Protein AF-V5IGU5-F1 (afdb_monomer_lite)

Organism: Ixodes ricinus (NCBI:txid34613)

Radius of gyration: 14.96 Å; chains: 1; bounding box: 34×38×36 Å

InterPro domains:
  IPR012674 Calycin [G3DSA:2.40.128.20] (2-98)

pLDDT: mean 73.53, std 19.09, range [35.22, 94.94]

Foldseek 3Di:
DDDPPHFDFDFDFDDDPPPDGDDGFTWTWADDPPAPQKIWTDRPVVRDIKIKGWPDDDVVQQKTKIFIDDPPDTDDMDIDGDPVCRPDDRDPVSVVRD

Secondary structure (DSSP, 8-state):
---TTS--EEE-----TTS------EEEEEE-TT-TTEEEEEETTTTEEEEEEEEEEETTTTEEEEEEEETTEEEEEEEEE-GGGTTSPPPHHHHHH-

Sequence (98 aa):
DKRPEDPIKILYRLSNDSKDPYEQGDVIVGFYANETNTFYYTDPDLRKQQKRKLIYMNVSEQCQVTKTFYNTSSSGCTLWMGYYKVDGDPPKECEDTY

Structure (mmCIF, N/CA/C/O backbone):
data_AF-V5IGU5-F1
#
_entry.id   AF-V5IGU5-F1
#
loop_
_atom_site.group_PDB
_atom_site.id
_atom_site.type_symbol
_atom_site.label_atom_id
_atom_site.label_alt_id
_atom_site.label_comp_id
_atom_site.label_asym_id
_atom_site.label_entity_id
_atom_site.label_seq_id
_atom_site.pdbx_PDB_ins_code
_atom_site.Cartn_x
_atom_site.Cartn_y
_atom_site.Cartn_z
_atom_site.occupancy
_atom_site.B_iso_or_equiv
_atom_site.auth_seq_id
_atom_site.auth_comp_id
_atom_site.auth_asym_id
_atom_site.auth_atom_id
_atom_site.pdbx_PDB_model_num
ATOM 1 N N . ASP A 1 1 ? -13.085 -20.119 -15.363 1.00 41.22 1 ASP A N 1
ATOM 2 C CA . ASP A 1 1 ? -11.834 -20.613 -14.765 1.00 41.22 1 ASP A CA 1
ATOM 3 C C . ASP A 1 1 ? -10.845 -19.492 -14.530 1.00 41.22 1 ASP A C 1
ATOM 5 O O . ASP A 1 1 ? -10.309 -18.966 -15.494 1.00 41.22 1 ASP A O 1
ATOM 9 N N . LYS A 1 2 ? -10.641 -19.103 -13.266 1.00 37.53 2 LYS A N 1
ATOM 10 C CA . LYS A 1 2 ? -9.461 -18.340 -12.834 1.00 37.53 2 LYS A CA 1
ATOM 11 C C . LYS A 1 2 ? -8.600 -19.281 -12.000 1.00 37.5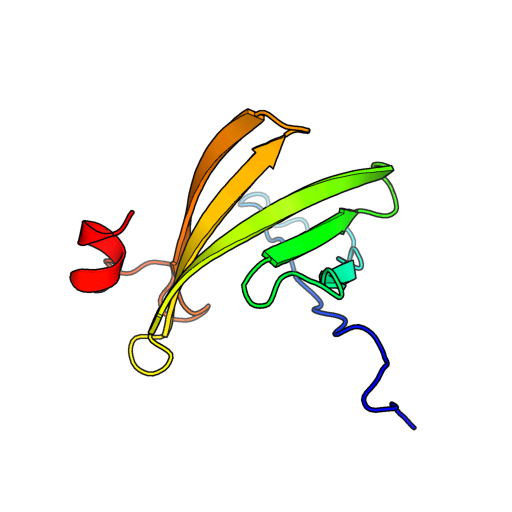3 2 LYS A C 1
ATOM 13 O O . LYS A 1 2 ? -9.121 -19.905 -11.075 1.00 37.53 2 LYS A O 1
ATOM 18 N N . ARG A 1 3 ? -7.331 -19.440 -12.366 1.00 35.22 3 ARG A N 1
ATOM 19 C CA . ARG A 1 3 ? -6.371 -20.282 -11.644 1.00 35.22 3 ARG A CA 1
ATOM 20 C C . ARG A 1 3 ? -5.772 -19.483 -10.479 1.00 35.22 3 ARG A C 1
ATOM 22 O O . ARG A 1 3 ? -5.696 -18.262 -10.575 1.00 35.22 3 ARG A O 1
ATOM 29 N N . PRO A 1 4 ? -5.313 -20.140 -9.398 1.00 39.44 4 PRO A N 1
ATOM 30 C CA . PRO A 1 4 ? -4.678 -19.463 -8.259 1.00 39.44 4 PRO A CA 1
ATOM 31 C C . PRO A 1 4 ? -3.449 -18.622 -8.636 1.00 39.44 4 PRO A C 1
ATOM 33 O O . PRO A 1 4 ? -3.075 -17.715 -7.902 1.00 39.44 4 PRO A O 1
ATOM 36 N N . GLU A 1 5 ? -2.828 -18.935 -9.773 1.00 48.81 5 GLU A N 1
ATOM 37 C CA . GLU A 1 5 ? -1.630 -18.274 -10.296 1.00 48.81 5 GLU A CA 1
ATOM 38 C C . GLU A 1 5 ? -1.949 -17.068 -11.193 1.00 48.81 5 GLU A C 1
ATOM 40 O O . GLU A 1 5 ? -1.040 -16.344 -11.601 1.00 48.81 5 GLU A O 1
ATOM 45 N N . ASP A 1 6 ? -3.226 -16.839 -11.515 1.00 40.97 6 ASP A N 1
ATOM 46 C CA . ASP A 1 6 ? -3.611 -15.707 -12.347 1.00 40.97 6 ASP A CA 1
ATOM 47 C C . ASP A 1 6 ? -3.378 -14.402 -11.566 1.00 40.97 6 ASP A C 1
ATOM 49 O O . ASP A 1 6 ? -3.831 -14.278 -10.422 1.00 40.97 6 ASP A O 1
ATOM 53 N N . PRO A 1 7 ? -2.709 -13.395 -12.158 1.00 49.34 7 PRO A N 1
ATOM 54 C CA . PRO A 1 7 ? -2.484 -12.124 -11.486 1.00 49.34 7 PRO A CA 1
ATOM 55 C C . PRO A 1 7 ? -3.819 -11.498 -11.078 1.00 49.34 7 PRO A C 1
ATOM 57 O O . PRO A 1 7 ? -4.788 -11.479 -11.849 1.00 49.34 7 PRO A O 1
ATOM 60 N N . ILE A 1 8 ? -3.868 -10.970 -9.853 1.00 52.91 8 ILE A N 1
ATOM 61 C CA . ILE A 1 8 ? -5.047 -10.276 -9.340 1.00 52.91 8 ILE A CA 1
ATOM 62 C C . ILE A 1 8 ? -5.246 -9.020 -10.193 1.00 52.91 8 ILE A C 1
ATOM 64 O O . ILE A 1 8 ? -4.533 -8.028 -10.055 1.00 52.91 8 ILE A O 1
ATOM 68 N N . LYS A 1 9 ? -6.226 -9.069 -11.097 1.00 46.59 9 LYS A N 1
ATOM 69 C CA . LYS A 1 9 ? -6.682 -7.897 -11.846 1.00 46.59 9 LYS A CA 1
ATOM 70 C C . LYS A 1 9 ? -7.585 -7.071 -10.942 1.00 46.59 9 LYS A C 1
ATOM 72 O O . LYS A 1 9 ? -8.700 -7.501 -10.638 1.00 46.59 9 LYS A O 1
ATOM 77 N N . ILE A 1 10 ? -7.099 -5.912 -10.509 1.00 51.03 10 ILE A N 1
ATOM 78 C CA . ILE A 1 10 ? -7.894 -4.945 -9.754 1.00 51.03 10 ILE A CA 1
ATOM 79 C C . ILE A 1 10 ? -8.316 -3.844 -10.724 1.00 51.03 10 ILE A C 1
ATOM 81 O O . ILE A 1 10 ? -7.478 -3.134 -11.273 1.00 51.03 10 ILE A O 1
ATOM 85 N N . LEU A 1 11 ? -9.623 -3.728 -10.953 1.00 44.41 11 LEU A N 1
ATOM 86 C CA . LEU A 1 11 ? -10.204 -2.664 -11.767 1.00 44.41 11 LEU A CA 1
ATOM 87 C C . LEU A 1 11 ? -10.385 -1.429 -10.884 1.00 44.41 11 LEU A C 1
ATOM 89 O O . LEU A 1 11 ? -11.235 -1.429 -9.993 1.00 44.41 11 LEU A O 1
ATOM 93 N N . TYR A 1 12 ? -9.601 -0.383 -11.128 1.00 44.25 12 TYR A N 1
ATOM 94 C CA . TYR A 1 12 ? -9.801 0.913 -10.486 1.00 44.25 12 TYR A CA 1
ATOM 95 C C . TYR A 1 12 ? -10.579 1.831 -11.425 1.00 44.25 12 TYR A C 1
ATOM 97 O O . TYR A 1 12 ? -10.292 1.910 -12.617 1.00 44.25 12 TYR A O 1
ATOM 105 N N . ARG A 1 13 ? -11.570 2.542 -10.883 1.00 39.22 13 ARG A N 1
ATOM 106 C CA . ARG A 1 13 ? -12.267 3.618 -11.590 1.00 39.22 13 ARG A CA 1
ATOM 107 C C . ARG A 1 13 ? -11.721 4.933 -11.049 1.00 39.22 13 ARG A C 1
ATOM 109 O O . ARG A 1 13 ? -12.030 5.301 -9.920 1.00 39.22 13 ARG A O 1
ATOM 116 N N . LEU A 1 14 ? -10.861 5.591 -11.817 1.00 39.03 14 LEU A N 1
ATOM 117 C CA . LEU A 1 14 ? -10.325 6.899 -11.456 1.00 39.03 14 LEU A CA 1
ATOM 118 C C . LEU A 1 14 ? -11.373 7.955 -11.828 1.00 39.03 14 LEU A C 1
ATOM 120 O O . LEU A 1 14 ? -11.647 8.168 -13.005 1.00 39.03 14 LEU A O 1
ATOM 124 N N . SER A 1 15 ? -12.008 8.579 -10.836 1.00 36.94 15 SER A N 1
ATOM 125 C CA . SER A 1 15 ? -12.870 9.745 -11.049 1.00 36.94 15 SER A CA 1
ATOM 126 C C . SER A 1 15 ? -12.078 11.013 -10.755 1.00 36.94 15 SER A C 1
ATOM 128 O O . SER A 1 15 ? -11.612 11.181 -9.632 1.00 36.94 15 SER A O 1
ATOM 130 N N . ASN A 1 16 ? -11.947 11.904 -11.736 1.00 38.72 16 ASN A N 1
ATOM 131 C CA . ASN A 1 16 ? -11.512 13.280 -11.495 1.00 38.72 16 ASN A CA 1
ATOM 132 C C . ASN A 1 16 ? -12.735 14.179 -11.245 1.00 38.72 16 ASN A C 1
ATOM 134 O O . ASN A 1 16 ? -13.828 13.901 -11.748 1.00 38.72 16 ASN A O 1
ATOM 138 N N . ASP A 1 17 ? -12.528 15.298 -10.546 1.00 44.06 17 ASP A N 1
ATOM 139 C CA . ASP A 1 17 ? -13.536 16.331 -10.232 1.00 44.06 17 ASP A CA 1
ATOM 14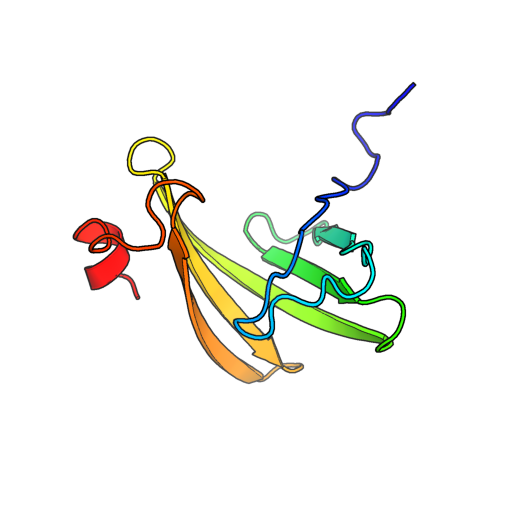0 C C . ASP A 1 17 ? -14.230 16.961 -11.463 1.00 44.06 17 ASP A C 1
ATOM 142 O O . ASP A 1 17 ? -15.168 17.747 -11.323 1.00 44.06 17 ASP A O 1
ATOM 146 N N . SER A 1 18 ? -13.821 16.615 -12.690 1.00 45.78 18 SER A N 1
ATOM 147 C CA . SER A 1 18 ? -14.380 17.155 -13.935 1.00 45.78 18 SER A CA 1
ATOM 148 C C . SER A 1 18 ? -15.623 16.429 -14.464 1.00 45.78 18 SER A C 1
ATOM 150 O O . SER A 1 18 ? -16.071 16.759 -15.556 1.00 45.78 18 SER A O 1
ATOM 152 N N . LYS A 1 19 ? -16.213 15.472 -13.729 1.00 45.53 19 LYS A N 1
ATOM 153 C CA . LYS A 1 19 ? -17.422 14.711 -14.139 1.00 45.53 19 LYS A CA 1
ATOM 154 C C . LYS A 1 19 ? -17.323 13.956 -15.479 1.00 45.53 19 LYS A C 1
ATOM 156 O O . LYS A 1 19 ? -18.317 13.361 -15.887 1.00 45.53 19 LYS A O 1
ATOM 161 N N . ASP A 1 20 ? -16.153 13.908 -16.110 1.00 41.00 20 ASP A N 1
ATOM 162 C CA . ASP A 1 20 ? -15.901 13.083 -17.291 1.00 41.00 20 ASP A CA 1
ATOM 163 C C . ASP A 1 20 ? -15.229 11.773 -16.859 1.00 41.00 20 ASP A C 1
ATOM 165 O O . ASP A 1 20 ? -14.102 11.795 -16.352 1.00 41.00 20 ASP A O 1
ATOM 169 N N . PRO A 1 21 ? -15.897 10.615 -17.009 1.00 41.06 21 PRO A N 1
ATOM 170 C CA . PRO A 1 21 ? -15.273 9.333 -16.732 1.00 41.06 21 PRO A CA 1
ATOM 171 C C . PRO A 1 21 ? -14.258 9.030 -17.840 1.00 41.06 21 PRO A C 1
ATOM 173 O O . PRO A 1 21 ? -14.647 8.641 -18.939 1.00 41.06 21 PRO A O 1
ATOM 176 N N . TYR A 1 22 ? -12.964 9.193 -17.559 1.00 49.56 22 TYR A N 1
ATOM 177 C CA . TYR A 1 22 ? -11.935 8.641 -18.437 1.00 49.56 22 TYR A CA 1
ATOM 178 C C . TYR A 1 22 ? -11.820 7.119 -18.282 1.00 49.56 22 TYR A C 1
ATOM 180 O O . TYR A 1 22 ? -12.200 6.525 -17.270 1.00 49.56 22 TYR A O 1
ATOM 188 N N . GLU A 1 23 ? -11.333 6.546 -19.377 1.00 50.22 23 GLU A N 1
ATOM 189 C CA . GLU A 1 23 ? -11.077 5.154 -19.732 1.00 50.22 23 GLU A CA 1
ATOM 190 C C . GLU A 1 23 ? -10.813 4.199 -18.554 1.00 50.22 23 GLU A C 1
ATOM 192 O O . GLU A 1 23 ? -9.997 4.446 -17.667 1.00 50.22 23 GLU A O 1
ATOM 197 N N . GLN A 1 24 ? -11.509 3.056 -18.564 1.00 49.75 24 GLN A N 1
ATOM 198 C CA . GLN A 1 24 ? -11.172 1.923 -17.704 1.00 49.75 24 GLN A CA 1
ATOM 199 C C . GLN A 1 24 ? -9.795 1.388 -18.110 1.00 49.75 24 GLN A C 1
ATOM 201 O O . GLN A 1 24 ? -9.675 0.685 -19.110 1.00 49.75 24 GLN A O 1
ATOM 206 N N . GLY A 1 25 ? -8.771 1.723 -17.329 1.00 54.94 25 GLY A N 1
ATOM 207 C CA . GLY A 1 25 ? -7.438 1.144 -17.454 1.00 54.94 25 GLY A CA 1
ATOM 208 C C . GLY A 1 25 ? -7.304 -0.125 -16.615 1.00 54.94 25 GLY A C 1
ATOM 209 O O . GLY A 1 25 ? -7.645 -0.140 -15.428 1.00 54.94 25 GLY A O 1
ATOM 210 N N . ASP A 1 26 ? -6.778 -1.190 -17.216 1.00 59.34 26 ASP A N 1
ATOM 211 C CA . ASP A 1 26 ? -6.350 -2.375 -16.476 1.00 59.34 26 ASP A CA 1
ATOM 212 C C . ASP A 1 26 ? -5.034 -2.053 -15.753 1.00 59.34 26 ASP A C 1
ATOM 214 O O . ASP A 1 26 ? -3.974 -1.958 -16.372 1.00 59.34 26 ASP A O 1
ATOM 218 N N . VAL A 1 27 ? -5.076 -1.928 -14.425 1.00 63.91 27 VAL A N 1
ATOM 219 C CA . VAL A 1 27 ? -3.854 -1.903 -13.613 1.00 63.91 27 VAL A CA 1
ATOM 220 C C . VAL A 1 27 ? -3.477 -3.341 -13.282 1.00 63.91 27 VAL A C 1
ATOM 222 O O . VAL A 1 27 ? -4.196 -4.050 -12.573 1.00 63.91 27 VAL A O 1
ATOM 225 N N . ILE A 1 28 ? -2.327 -3.786 -13.788 1.00 73.12 28 ILE A N 1
ATOM 226 C CA . ILE A 1 28 ? -1.806 -5.116 -13.472 1.00 73.12 28 ILE A CA 1
ATOM 227 C C . ILE A 1 28 ? -1.009 -5.021 -12.175 1.00 73.12 28 ILE A C 1
ATOM 229 O O . ILE A 1 28 ? -0.009 -4.303 -12.105 1.00 73.12 28 ILE A O 1
ATOM 233 N N . VAL A 1 29 ? -1.437 -5.779 -11.165 1.00 77.50 29 VAL A N 1
ATOM 234 C CA . VAL A 1 29 ? -0.686 -5.973 -9.923 1.00 77.50 29 VAL A CA 1
ATOM 235 C C . VAL A 1 29 ? 0.104 -7.268 -10.032 1.00 77.50 29 VAL A C 1
ATOM 237 O O . VAL A 1 29 ? -0.471 -8.344 -10.192 1.00 77.50 29 VAL A O 1
ATOM 240 N N . GLY A 1 30 ? 1.426 -7.163 -9.956 1.00 80.50 30 GLY A N 1
ATOM 241 C CA . GLY A 1 30 ? 2.317 -8.316 -9.927 1.00 80.50 30 GLY A CA 1
ATOM 242 C C . GLY A 1 30 ? 3.096 -8.403 -8.623 1.00 80.50 30 GLY A C 1
ATOM 243 O O . GLY A 1 30 ? 3.312 -7.402 -7.942 1.00 80.50 30 GLY A O 1
ATOM 244 N N . PHE A 1 31 ? 3.548 -9.610 -8.296 1.00 82.25 31 PHE A N 1
ATOM 245 C CA . PHE A 1 31 ? 4.332 -9.902 -7.097 1.00 82.25 31 PHE A CA 1
ATOM 246 C C . PHE A 1 31 ? 5.720 -10.404 -7.491 1.00 82.25 31 PHE A C 1
ATOM 248 O O . PHE A 1 31 ? 5.892 -11.032 -8.538 1.00 82.25 31 PHE A O 1
ATOM 255 N N . TYR A 1 32 ? 6.723 -10.121 -6.662 1.00 79.69 32 TYR A N 1
ATOM 256 C CA . TYR A 1 32 ? 8.072 -10.646 -6.862 1.00 79.69 32 TYR A CA 1
ATOM 257 C C . TYR A 1 32 ? 8.200 -11.997 -6.157 1.00 79.69 32 TYR A C 1
ATOM 259 O O . TYR A 1 32 ? 7.937 -12.093 -4.964 1.00 79.69 32 TYR A O 1
ATOM 267 N N . ALA A 1 33 ? 8.660 -13.031 -6.865 1.00 78.38 33 ALA A N 1
ATOM 268 C CA . ALA A 1 33 ? 8.715 -14.403 -6.340 1.00 78.38 33 ALA A CA 1
ATOM 269 C C . ALA A 1 33 ? 9.500 -14.550 -5.019 1.00 78.38 33 ALA A C 1
ATOM 271 O O . ALA A 1 33 ? 9.178 -15.407 -4.203 1.00 78.38 33 ALA A O 1
ATOM 272 N N . ASN A 1 34 ? 10.505 -13.697 -4.799 1.00 83.19 34 ASN A N 1
ATOM 273 C CA . ASN A 1 34 ? 11.395 -13.759 -3.636 1.00 83.19 34 ASN A CA 1
ATOM 274 C C . ASN A 1 34 ? 11.134 -12.650 -2.602 1.00 83.19 34 ASN A C 1
ATOM 276 O O . ASN A 1 34 ? 11.921 -12.487 -1.672 1.00 83.19 34 ASN A O 1
ATOM 280 N N . GLU A 1 35 ? 10.072 -11.854 -2.759 1.00 81.44 35 GLU A N 1
ATOM 281 C CA . GLU A 1 35 ? 9.739 -10.775 -1.827 1.00 81.44 35 GLU A CA 1
ATOM 282 C C . GLU A 1 35 ? 8.266 -10.879 -1.411 1.00 81.44 35 GLU A C 1
ATOM 284 O O . GLU A 1 35 ? 7.363 -10.665 -2.213 1.00 81.44 35 GLU A O 1
ATOM 289 N N . THR A 1 36 ? 8.010 -11.172 -0.137 1.00 80.88 36 THR A N 1
ATOM 290 C CA . THR A 1 36 ? 6.652 -11.425 0.382 1.00 80.88 36 THR A CA 1
ATOM 291 C C . THR A 1 36 ? 5.787 -10.173 0.494 1.00 80.88 36 THR A C 1
ATOM 293 O O . THR A 1 36 ? 4.571 -10.244 0.358 1.00 80.88 36 THR A O 1
ATOM 296 N N . ASN A 1 37 ? 6.413 -9.017 0.714 1.00 86.06 37 ASN A N 1
ATOM 297 C CA . ASN A 1 37 ? 5.721 -7.755 0.978 1.00 86.06 37 ASN A CA 1
ATOM 298 C C . ASN A 1 37 ? 5.919 -6.749 -0.156 1.00 86.06 37 ASN A C 1
ATOM 300 O O . ASN A 1 37 ? 5.744 -5.552 0.048 1.00 86.06 37 ASN A O 1
ATOM 304 N N . THR A 1 38 ? 6.330 -7.204 -1.337 1.00 88.00 38 THR A N 1
ATOM 305 C CA . THR A 1 38 ? 6.658 -6.322 -2.452 1.00 88.00 38 THR A CA 1
ATOM 306 C C . THR A 1 38 ? 5.840 -6.694 -3.673 1.00 88.00 38 THR A C 1
ATOM 308 O O . THR A 1 38 ? 5.784 -7.848 -4.093 1.00 88.00 38 THR A O 1
ATOM 311 N N . PHE A 1 39 ? 5.254 -5.679 -4.283 1.00 87.44 39 PHE A N 1
ATOM 312 C CA . PHE A 1 39 ? 4.452 -5.798 -5.485 1.00 87.44 39 PHE A CA 1
ATOM 313 C C . PHE A 1 39 ? 4.776 -4.652 -6.437 1.00 87.44 39 PHE A C 1
ATOM 315 O O . PHE A 1 39 ? 5.500 -3.715 -6.095 1.00 87.44 39 PHE A O 1
ATOM 322 N N . TYR A 1 40 ? 4.274 -4.730 -7.658 1.00 85.69 40 TYR A N 1
ATOM 323 C CA . TYR A 1 40 ? 4.414 -3.660 -8.628 1.00 85.69 40 TYR A CA 1
ATOM 324 C C . TYR A 1 40 ? 3.101 -3.417 -9.354 1.00 85.69 40 TYR A C 1
ATOM 326 O O . TYR A 1 40 ? 2.365 -4.354 -9.663 1.00 85.69 40 TYR A O 1
ATOM 334 N N . TYR A 1 41 ? 2.837 -2.146 -9.641 1.00 80.75 41 TYR A N 1
ATOM 335 C CA . TYR A 1 41 ? 1.805 -1.753 -10.589 1.00 80.75 41 TYR A CA 1
ATOM 336 C C . TYR A 1 41 ? 2.448 -1.596 -11.958 1.00 80.75 41 TYR A C 1
ATOM 338 O O . TYR A 1 41 ? 3.448 -0.884 -12.090 1.00 80.75 41 TYR A O 1
ATOM 346 N N . THR A 1 42 ? 1.886 -2.266 -12.960 1.00 74.12 42 THR A N 1
ATOM 347 C CA . THR A 1 42 ? 2.202 -2.002 -14.365 1.00 74.12 42 THR A CA 1
ATOM 348 C C . THR A 1 42 ? 1.011 -1.323 -15.002 1.00 74.12 42 THR A C 1
ATOM 350 O O . THR A 1 42 ? -0.084 -1.882 -15.025 1.00 74.12 42 THR A O 1
ATOM 353 N N . ASP A 1 43 ? 1.263 -0.133 -15.527 1.00 69.12 43 ASP A N 1
ATOM 354 C CA . ASP A 1 43 ? 0.382 0.514 -16.484 1.00 69.12 43 ASP A CA 1
ATOM 355 C C . ASP A 1 43 ? 0.820 0.058 -17.892 1.00 69.12 43 ASP A C 1
ATOM 357 O O . ASP A 1 43 ? 1.968 0.327 -18.287 1.00 69.12 43 ASP A O 1
ATOM 361 N N .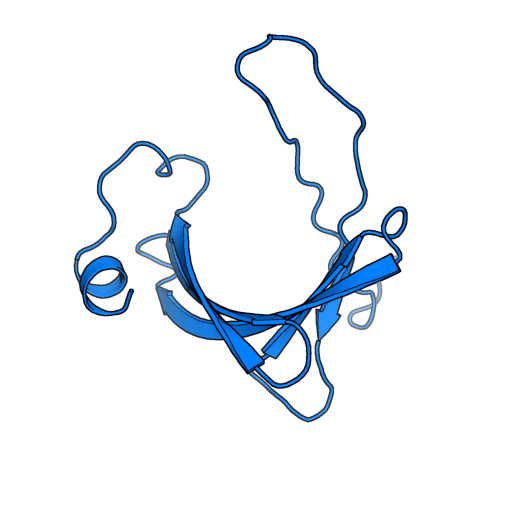 PRO A 1 44 ? -0.024 -0.703 -18.615 1.00 63.56 44 PRO A N 1
ATOM 362 C CA . PRO A 1 44 ? 0.329 -1.232 -19.927 1.00 63.56 44 PRO A CA 1
ATOM 363 C C . PRO A 1 44 ? 0.568 -0.131 -20.970 1.00 63.56 44 PRO A C 1
ATOM 365 O O . PRO A 1 44 ? 1.405 -0.324 -21.856 1.00 63.56 44 PRO A O 1
ATOM 368 N N . ASP A 1 45 ? -0.073 1.030 -20.827 1.00 63.41 45 ASP A N 1
ATOM 369 C CA . ASP A 1 45 ? 0.035 2.146 -21.767 1.00 63.41 45 ASP A CA 1
ATOM 370 C C . ASP A 1 45 ? 1.309 2.962 -21.524 1.00 63.41 45 ASP A C 1
ATOM 372 O O . ASP A 1 45 ? 1.985 3.390 -22.463 1.00 63.41 45 ASP A O 1
ATOM 376 N N . LEU A 1 46 ? 1.711 3.119 -20.259 1.00 62.91 46 LEU A N 1
ATOM 377 C CA . LEU A 1 46 ? 2.888 3.913 -19.893 1.00 62.91 46 LEU A CA 1
ATOM 378 C C . LEU A 1 46 ? 4.203 3.120 -19.868 1.00 62.91 46 LEU A C 1
ATOM 380 O O . LEU A 1 46 ? 5.267 3.732 -19.737 1.00 62.91 46 LEU A O 1
ATOM 384 N N . ARG A 1 47 ? 4.164 1.779 -19.964 1.00 63.81 47 ARG A N 1
ATOM 385 C CA . ARG A 1 47 ? 5.329 0.866 -19.831 1.00 63.81 47 ARG A CA 1
ATOM 386 C C . ARG A 1 47 ? 6.181 1.108 -18.575 1.00 63.81 47 ARG A C 1
ATOM 388 O O . ARG A 1 47 ? 7.344 0.707 -18.515 1.00 63.81 47 ARG A O 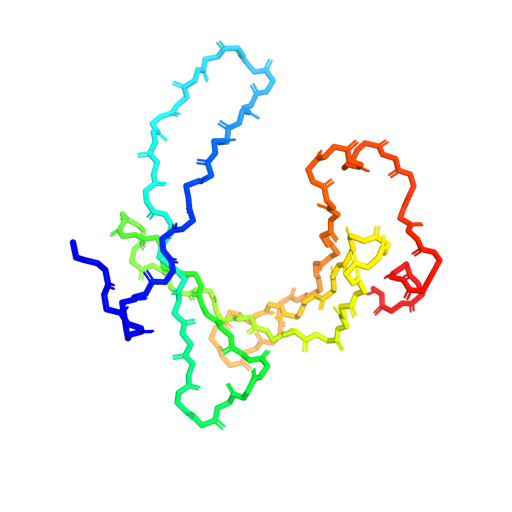1
ATOM 395 N N . LYS A 1 48 ? 5.626 1.777 -17.565 1.00 70.88 48 LYS A N 1
ATOM 396 C CA . LYS A 1 48 ? 6.308 2.085 -16.307 1.00 70.88 48 LYS A CA 1
ATOM 397 C C . LYS A 1 48 ? 5.839 1.105 -15.245 1.00 70.88 48 LYS A C 1
ATOM 399 O O . LYS A 1 48 ? 4.643 0.969 -15.001 1.00 70.88 48 LYS A O 1
ATOM 404 N N . GLN A 1 49 ? 6.799 0.451 -14.600 1.00 78.88 49 GLN A N 1
ATOM 405 C CA . GLN A 1 49 ? 6.550 -0.361 -13.417 1.00 78.88 49 GLN A CA 1
ATOM 406 C C . GLN A 1 49 ? 6.864 0.459 -12.173 1.00 78.88 49 GLN A C 1
ATOM 408 O O . GLN A 1 49 ? 7.975 0.970 -12.021 1.00 78.88 49 GLN A O 1
ATOM 413 N N . GLN A 1 50 ? 5.892 0.577 -11.274 1.00 82.69 50 GLN A N 1
ATOM 414 C CA . GLN A 1 50 ? 6.109 1.172 -9.960 1.00 82.69 50 GLN A CA 1
ATOM 415 C C . GLN A 1 50 ? 6.246 0.065 -8.926 1.00 82.69 50 GLN A C 1
ATOM 417 O O . GLN A 1 50 ? 5.248 -0.536 -8.527 1.00 82.69 50 GLN A O 1
ATOM 422 N N . LYS A 1 51 ? 7.481 -0.194 -8.481 1.00 88.00 51 LYS A N 1
ATOM 423 C CA . LYS A 1 51 ? 7.750 -1.124 -7.381 1.00 88.00 51 LYS A CA 1
ATOM 424 C C . LYS A 1 51 ? 7.270 -0.503 -6.072 1.00 88.00 51 LYS A C 1
ATOM 426 O O . LYS A 1 51 ? 7.593 0.645 -5.759 1.00 88.00 51 LYS A O 1
ATOM 431 N N . ARG A 1 52 ? 6.534 -1.276 -5.282 1.00 89.94 52 ARG A N 1
ATOM 432 C CA . ARG A 1 52 ? 6.044 -0.892 -3.961 1.00 89.94 52 ARG A CA 1
ATOM 433 C C . ARG A 1 52 ? 6.326 -1.978 -2.942 1.00 89.94 52 ARG A C 1
ATOM 435 O O . ARG A 1 52 ? 6.254 -3.163 -3.247 1.00 89.94 52 ARG A O 1
ATOM 442 N N . LYS A 1 53 ? 6.630 -1.557 -1.721 1.00 90.94 53 LYS A N 1
ATOM 443 C CA . LYS A 1 53 ? 6.806 -2.442 -0.572 1.00 90.94 53 LYS A CA 1
ATOM 444 C C . LYS A 1 53 ? 5.780 -2.091 0.491 1.00 90.94 53 LYS A C 1
ATOM 446 O O . LYS A 1 53 ? 5.733 -0.948 0.935 1.00 90.94 53 LYS A O 1
ATOM 451 N N . LEU A 1 54 ? 4.977 -3.060 0.897 1.00 91.06 54 LEU A N 1
ATOM 452 C CA . LEU A 1 54 ? 4.082 -2.953 2.034 1.00 91.06 54 LEU A CA 1
ATOM 453 C C . LEU A 1 54 ? 4.906 -2.799 3.319 1.00 91.06 54 LEU A C 1
ATOM 455 O O . LEU A 1 54 ? 5.789 -3.613 3.600 1.00 91.06 54 LEU A O 1
ATOM 459 N N . ILE A 1 55 ? 4.628 -1.733 4.066 1.00 93.00 55 ILE A N 1
ATOM 460 C CA . ILE A 1 55 ? 5.244 -1.440 5.365 1.00 93.00 55 ILE A CA 1
ATOM 461 C C . ILE A 1 55 ? 4.314 -1.901 6.485 1.00 93.00 55 ILE A C 1
ATOM 463 O O . ILE A 1 55 ? 4.757 -2.572 7.411 1.00 93.00 55 ILE A O 1
ATOM 467 N N . TYR A 1 56 ? 3.029 -1.567 6.372 1.00 92.31 56 TYR A N 1
ATOM 468 C CA . TYR A 1 56 ? 2.015 -1.872 7.374 1.00 92.31 56 TYR A CA 1
ATOM 469 C C . TYR A 1 56 ? 0.665 -2.111 6.705 1.00 92.31 56 TYR A C 1
ATOM 471 O O . TYR A 1 56 ? 0.369 -1.525 5.662 1.00 92.31 56 TYR A O 1
ATOM 479 N N . MET A 1 57 ? -0.146 -2.978 7.302 1.00 91.94 57 MET A N 1
ATOM 480 C CA . MET A 1 57 ? -1.514 -3.244 6.879 1.00 91.94 57 MET A CA 1
ATOM 481 C C . MET A 1 57 ? -2.356 -3.612 8.090 1.00 91.94 57 MET A C 1
ATOM 483 O O . MET A 1 57 ? -2.012 -4.537 8.822 1.00 91.94 57 MET A O 1
ATOM 487 N N . ASN A 1 58 ? -3.500 -2.952 8.227 1.00 90.94 58 ASN A N 1
ATOM 488 C CA . ASN A 1 58 ? -4.540 -3.334 9.163 1.00 90.94 58 ASN A CA 1
ATOM 489 C C . ASN A 1 58 ? -5.854 -3.520 8.406 1.00 90.94 58 ASN A C 1
ATOM 491 O O . ASN A 1 58 ? -6.478 -2.570 7.931 1.00 90.94 58 ASN A O 1
ATOM 495 N N . VAL A 1 59 ? -6.269 -4.779 8.272 1.00 88.44 59 VAL A N 1
ATOM 496 C CA . VAL A 1 59 ? -7.470 -5.152 7.515 1.00 88.44 59 VAL A CA 1
ATOM 497 C C . VAL A 1 59 ? -8.740 -4.673 8.219 1.00 88.44 59 VAL A C 1
ATOM 499 O O . VAL A 1 59 ? -9.667 -4.215 7.553 1.00 88.44 59 VAL A O 1
ATOM 502 N N . SER A 1 60 ? -8.777 -4.732 9.553 1.00 89.75 60 SER A N 1
ATOM 503 C CA . SER A 1 60 ? -9.935 -4.309 10.352 1.00 89.75 60 SER A CA 1
ATOM 504 C C . SER A 1 60 ? -10.160 -2.803 10.254 1.00 89.75 60 SER A C 1
ATOM 506 O O . SER A 1 60 ? -11.286 -2.337 10.069 1.00 89.75 60 SER A O 1
ATOM 508 N N . GLU A 1 61 ? -9.074 -2.036 10.321 1.00 89.06 61 GLU A N 1
ATOM 509 C CA . GLU A 1 61 ? -9.118 -0.584 10.162 1.00 89.06 61 GLU A CA 1
ATOM 510 C C . GLU A 1 61 ? -9.248 -0.160 8.692 1.00 89.06 61 GLU A C 1
ATOM 512 O O . GLU A 1 61 ? -9.690 0.954 8.410 1.00 89.06 61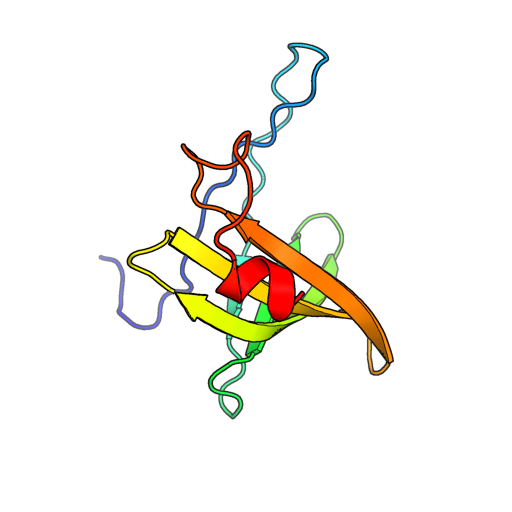 GLU A O 1
ATOM 517 N N . GLN A 1 62 ? -9.007 -1.094 7.765 1.00 90.44 62 GLN A N 1
ATOM 518 C CA . GLN A 1 62 ? -8.993 -0.902 6.316 1.00 90.44 62 GLN A CA 1
ATOM 519 C C . GLN A 1 62 ? -7.957 0.139 5.897 1.00 90.44 62 GLN A C 1
ATOM 521 O O . GLN A 1 62 ? -8.261 1.057 5.139 1.00 90.44 62 GLN A O 1
ATOM 526 N N . CYS A 1 63 ? -6.731 0.007 6.394 1.00 91.81 63 CYS A N 1
ATOM 527 C CA . CYS A 1 63 ? -5.642 0.899 6.031 1.00 91.81 63 CYS A CA 1
ATOM 528 C C . CYS A 1 63 ? -4.356 0.123 5.729 1.00 91.81 63 CYS A C 1
ATOM 530 O O . CYS A 1 63 ? -4.126 -0.981 6.229 1.00 91.81 63 CYS A O 1
ATOM 532 N N . GLN A 1 64 ? -3.521 0.685 4.861 1.00 93.62 64 GLN A N 1
ATOM 533 C CA . GLN A 1 64 ? -2.207 0.138 4.531 1.00 93.62 64 GLN A CA 1
ATOM 534 C C . GLN A 1 64 ? -1.227 1.271 4.231 1.00 93.62 64 GLN A C 1
ATOM 536 O O . GLN A 1 64 ? -1.596 2.287 3.648 1.00 93.62 64 GLN A O 1
ATOM 541 N N . VAL A 1 65 ? 0.044 1.072 4.562 1.00 91.62 65 VAL A N 1
ATOM 542 C CA . VAL A 1 65 ? 1.128 2.005 4.245 1.00 91.62 65 VAL A CA 1
ATOM 543 C C . VAL A 1 65 ? 2.139 1.293 3.365 1.00 91.62 65 VAL A C 1
ATOM 545 O O . VAL A 1 65 ? 2.576 0.176 3.651 1.00 91.62 65 VAL A O 1
ATOM 548 N N . THR A 1 66 ? 2.512 1.933 2.262 1.00 93.31 66 THR A N 1
ATOM 549 C CA . THR A 1 66 ? 3.422 1.366 1.263 1.00 93.31 66 THR A CA 1
ATOM 550 C C . THR A 1 66 ? 4.550 2.335 0.949 1.00 93.31 66 THR A C 1
ATOM 552 O O . THR A 1 66 ? 4.326 3.537 0.860 1.00 93.31 66 THR A O 1
ATOM 555 N N . LYS A 1 67 ? 5.756 1.819 0.723 1.00 91.06 67 LYS A N 1
ATOM 556 C CA . LYS A 1 67 ? 6.896 2.573 0.200 1.00 91.06 67 LYS A CA 1
ATOM 557 C C . LYS A 1 67 ? 6.973 2.404 -1.307 1.00 91.06 67 LYS A C 1
ATOM 559 O O . LYS A 1 67 ? 6.980 1.271 -1.782 1.00 91.06 67 LYS A O 1
ATOM 564 N N . THR A 1 68 ? 7.074 3.500 -2.044 1.00 89.00 68 THR A N 1
ATOM 565 C CA . THR A 1 68 ? 7.168 3.496 -3.509 1.00 89.00 68 THR A CA 1
ATOM 566 C C . THR A 1 68 ? 8.608 3.727 -3.950 1.00 89.00 68 THR A C 1
ATOM 568 O O . THR A 1 68 ? 9.310 4.579 -3.401 1.00 89.00 68 THR A O 1
ATOM 571 N N . PHE A 1 69 ? 9.049 2.979 -4.958 1.00 84.69 69 PHE A N 1
ATOM 572 C CA . PHE A 1 69 ? 10.389 3.068 -5.529 1.00 84.69 69 PHE A CA 1
ATOM 573 C C . PHE A 1 69 ? 10.300 3.443 -7.009 1.00 84.69 69 PHE A C 1
ATOM 575 O O . PHE A 1 69 ? 9.604 2.782 -7.782 1.00 84.69 69 PHE A O 1
ATOM 582 N N . TYR A 1 70 ? 11.044 4.478 -7.406 1.00 77.19 70 TYR A N 1
ATOM 583 C CA . TYR A 1 70 ? 11.348 4.738 -8.811 1.00 77.19 70 TYR A CA 1
ATOM 584 C C . TYR A 1 70 ? 12.752 4.189 -9.073 1.00 77.19 70 TYR A C 1
ATOM 586 O O . TYR A 1 70 ? 13.747 4.732 -8.591 1.00 77.19 70 TYR A O 1
ATOM 594 N N . ASN A 1 71 ? 12.831 3.079 -9.809 1.00 73.56 71 ASN A N 1
ATOM 595 C CA . ASN A 1 71 ? 14.050 2.283 -9.985 1.00 73.56 71 ASN A CA 1
ATOM 596 C C . ASN A 1 71 ? 14.586 1.745 -8.639 1.00 73.56 71 ASN A C 1
ATOM 598 O O . ASN A 1 71 ? 13.858 1.078 -7.906 1.00 73.56 71 ASN A O 1
ATOM 602 N N . THR A 1 72 ? 15.855 2.005 -8.312 1.00 66.31 72 THR A N 1
ATOM 603 C CA . THR A 1 72 ? 16.509 1.579 -7.061 1.00 66.31 72 THR A CA 1
ATOM 604 C C . THR A 1 72 ? 16.351 2.584 -5.919 1.00 66.31 72 THR A C 1
ATOM 606 O O . THR A 1 72 ? 16.685 2.268 -4.778 1.00 66.31 72 THR A O 1
ATOM 609 N N . SER A 1 73 ? 15.822 3.777 -6.199 1.00 69.19 73 SER A N 1
ATOM 610 C CA . SER A 1 73 ? 15.700 4.857 -5.223 1.00 69.19 73 SER A CA 1
ATOM 611 C C . SER A 1 73 ? 14.287 4.932 -4.651 1.00 69.19 73 SER A C 1
ATOM 613 O O . SER A 1 73 ? 13.285 4.857 -5.365 1.00 69.19 73 SER A O 1
ATOM 615 N N . SER A 1 74 ? 14.208 5.096 -3.330 1.00 72.50 74 SER A N 1
ATOM 616 C CA . SER A 1 74 ? 12.953 5.371 -2.629 1.00 72.50 74 SER A CA 1
ATOM 617 C C . SER A 1 74 ? 12.400 6.724 -3.061 1.00 72.50 74 SER A C 1
ATOM 619 O O . SER A 1 74 ? 13.109 7.721 -2.969 1.00 72.50 74 SER A O 1
ATOM 621 N N . SER A 1 75 ? 11.129 6.766 -3.455 1.00 78.06 75 SER A N 1
ATOM 622 C CA . SER A 1 75 ? 10.461 8.005 -3.855 1.00 78.06 75 SER A CA 1
ATOM 623 C C . SER A 1 75 ? 9.505 8.573 -2.809 1.00 78.06 75 SER A C 1
ATOM 625 O O . SER A 1 75 ? 9.123 9.733 -2.928 1.00 78.06 75 SER A O 1
ATOM 627 N N . GLY A 1 76 ? 9.094 7.780 -1.820 1.00 87.12 76 GLY A N 1
ATOM 628 C CA . GLY A 1 76 ? 8.178 8.230 -0.772 1.00 87.12 76 GLY A CA 1
ATOM 629 C C . GLY A 1 76 ? 7.299 7.112 -0.226 1.00 87.12 76 GLY A C 1
ATOM 630 O O . GLY A 1 76 ? 7.387 5.961 -0.669 1.00 87.12 76 GLY A O 1
ATOM 631 N N . CYS A 1 77 ? 6.452 7.472 0.732 1.00 89.88 77 CYS A N 1
ATOM 632 C CA . CYS A 1 77 ? 5.427 6.606 1.301 1.00 89.88 77 CYS A CA 1
ATOM 633 C C . CYS A 1 77 ? 4.047 6.965 0.729 1.00 89.88 77 CYS A C 1
ATOM 635 O O . CYS A 1 77 ? 3.828 8.052 0.201 1.00 89.88 77 CYS A O 1
ATOM 637 N N . THR A 1 78 ? 3.111 6.028 0.795 1.00 91.12 78 THR A N 1
ATOM 638 C CA . THR A 1 78 ? 1.702 6.238 0.458 1.00 91.12 78 THR A CA 1
ATOM 639 C C . THR A 1 78 ? 0.864 5.515 1.496 1.00 91.12 78 THR A C 1
ATOM 641 O O . THR A 1 78 ? 0.980 4.289 1.615 1.00 91.12 78 THR A O 1
ATOM 644 N N . LEU A 1 79 ? 0.035 6.270 2.213 1.00 91.38 79 LEU A N 1
ATOM 645 C CA . LEU A 1 79 ? -1.049 5.755 3.037 1.00 91.38 79 LEU A CA 1
ATOM 646 C C . LEU A 1 79 ? -2.259 5.509 2.137 1.00 91.38 79 LEU A C 1
ATOM 648 O O . LEU A 1 79 ? -2.644 6.365 1.344 1.00 91.38 79 LEU A O 1
ATOM 652 N N . TRP A 1 80 ? -2.845 4.326 2.247 1.00 90.06 80 TRP A N 1
ATOM 653 C CA . TRP A 1 80 ? -4.088 3.980 1.580 1.00 90.06 80 TRP A CA 1
ATOM 654 C C . TRP A 1 80 ? -5.156 3.671 2.612 1.00 90.06 80 TRP A C 1
ATOM 656 O O . TRP A 1 80 ? -4.898 2.974 3.596 1.00 90.06 80 TRP A O 1
ATOM 666 N N . MET A 1 81 ? -6.367 4.122 2.320 1.00 90.50 81 MET A N 1
ATOM 667 C CA . MET A 1 81 ? -7.552 3.841 3.114 1.00 90.50 81 MET A CA 1
ATOM 668 C C . MET A 1 81 ? -8.566 3.050 2.298 1.00 90.50 81 MET A C 1
ATOM 670 O O . MET A 1 81 ? -8.579 3.094 1.065 1.00 90.50 81 MET A O 1
ATOM 674 N N . GLY A 1 82 ? -9.417 2.309 3.001 1.00 80.50 82 GLY A N 1
ATOM 675 C CA . GLY A 1 82 ? -10.552 1.615 2.419 1.00 80.50 82 GLY A CA 1
ATOM 676 C C . GLY A 1 82 ? -11.430 2.597 1.651 1.00 80.50 82 GLY A C 1
ATOM 677 O O . GLY A 1 82 ? -11.639 3.724 2.088 1.00 80.50 82 GLY A O 1
ATOM 678 N N . TYR A 1 83 ? -11.959 2.157 0.510 1.00 80.31 83 TYR A N 1
ATOM 679 C CA . TYR A 1 83 ? -12.666 3.021 -0.440 1.00 80.31 83 TYR A CA 1
ATOM 680 C C . TYR A 1 83 ? -13.766 3.881 0.207 1.00 80.31 83 TYR A C 1
ATOM 682 O O . TYR A 1 83 ? -13.835 5.077 -0.035 1.00 80.31 83 TYR A O 1
ATOM 690 N N . TYR A 1 84 ? -14.576 3.300 1.097 1.00 81.75 84 TYR A N 1
ATOM 691 C CA . TYR A 1 84 ? -15.663 4.011 1.787 1.00 81.75 84 TYR A CA 1
ATOM 692 C C . TYR A 1 84 ? -15.214 4.859 2.989 1.00 81.75 84 TYR A C 1
ATOM 694 O O . TYR A 1 84 ? -16.052 5.451 3.661 1.00 81.75 84 TYR A O 1
ATOM 702 N N . LYS A 1 85 ? -13.916 4.878 3.297 1.00 81.44 85 LYS A N 1
ATOM 703 C CA . LYS A 1 85 ? -13.314 5.635 4.403 1.00 81.44 85 LYS A CA 1
ATOM 704 C C . LYS A 1 85 ? -12.276 6.652 3.923 1.00 81.44 85 LYS A C 1
ATOM 706 O O . LYS A 1 85 ? -11.657 7.292 4.759 1.00 81.44 85 LYS A O 1
ATOM 711 N N . VAL A 1 86 ? -12.071 6.789 2.609 1.00 80.88 86 VAL A N 1
ATOM 712 C CA . VAL A 1 86 ? -10.976 7.588 2.033 1.00 80.88 86 VAL A CA 1
ATOM 713 C C . VAL A 1 86 ? -11.059 9.082 2.361 1.00 80.88 86 VAL A C 1
ATOM 715 O O . VAL A 1 86 ? -10.025 9.734 2.428 1.00 80.88 86 VAL A O 1
ATOM 718 N N . ASP A 1 87 ? -12.261 9.598 2.617 1.00 84.19 87 ASP A N 1
ATOM 719 C CA . ASP A 1 87 ? -12.484 11.005 2.976 1.00 84.19 87 ASP A CA 1
ATOM 720 C C . ASP A 1 87 ? -12.391 11.271 4.491 1.00 84.19 87 ASP A C 1
ATOM 722 O O . ASP A 1 87 ? -12.526 12.413 4.927 1.00 84.19 87 ASP A O 1
ATOM 726 N N . GLY A 1 88 ? -12.231 10.223 5.307 1.00 86.56 88 GLY A N 1
ATOM 727 C CA . GLY A 1 88 ? -12.100 10.333 6.760 1.00 86.56 88 GLY A CA 1
ATOM 728 C C . GLY A 1 88 ? -10.652 10.478 7.223 1.00 86.56 88 GLY A C 1
ATOM 729 O O . GLY A 1 88 ? -9.714 10.373 6.435 1.00 86.56 88 GLY A O 1
ATOM 730 N N . ASP A 1 89 ? -10.471 10.664 8.530 1.00 92.88 89 ASP A N 1
ATOM 731 C CA . ASP A 1 89 ? -9.137 10.644 9.127 1.00 92.88 89 ASP A CA 1
ATOM 732 C C . ASP A 1 89 ? -8.552 9.220 9.107 1.00 92.88 89 ASP A C 1
ATOM 734 O O . ASP A 1 89 ? -9.277 8.242 9.356 1.00 92.88 89 ASP A O 1
ATOM 738 N N . PRO A 1 90 ? -7.244 9.075 8.834 1.00 90.56 90 PRO A N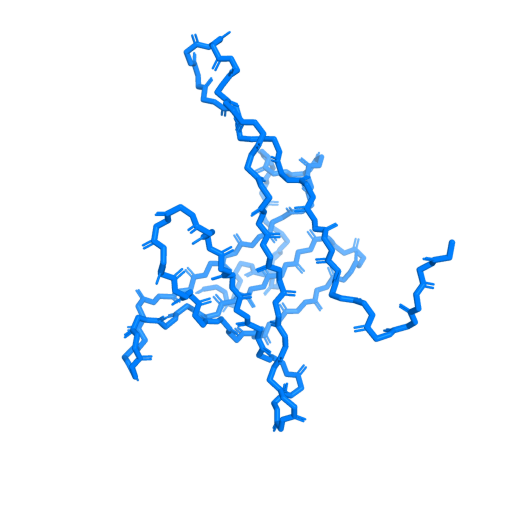 1
ATOM 739 C CA . PRO A 1 90 ? -6.590 7.783 8.898 1.00 90.56 90 PRO A CA 1
ATOM 740 C C . PRO A 1 90 ? -6.621 7.212 10.323 1.00 90.56 90 PRO A C 1
ATOM 742 O O . PRO A 1 90 ? -6.538 7.948 11.307 1.00 90.56 90 PRO A O 1
ATOM 745 N N . PRO A 1 91 ? -6.696 5.878 10.469 1.00 93.88 91 PRO A N 1
ATOM 746 C CA . PRO A 1 91 ? -6.467 5.232 11.752 1.00 93.88 91 PRO A CA 1
ATOM 747 C C . PRO A 1 91 ? -5.090 5.608 12.295 1.00 93.88 91 PRO A C 1
ATOM 749 O O . PRO A 1 91 ? -4.108 5.616 11.548 1.00 93.88 91 PRO A O 1
ATOM 752 N N . LYS A 1 92 ? -5.017 5.863 13.603 1.00 94.94 92 LYS A N 1
ATOM 753 C CA . LYS A 1 92 ? -3.817 6.389 14.261 1.00 94.94 92 LYS A CA 1
ATOM 754 C C . LYS A 1 92 ? -2.554 5.579 13.957 1.00 94.94 92 LYS A C 1
ATOM 756 O O . LYS A 1 92 ? -1.522 6.159 13.658 1.00 94.94 92 LYS A O 1
ATOM 761 N N . GLU A 1 93 ? -2.625 4.247 13.976 1.00 92.62 93 GLU A N 1
ATOM 762 C CA . GLU A 1 93 ? -1.448 3.410 13.690 1.00 92.62 93 GLU A CA 1
ATOM 763 C C . GLU A 1 93 ? -0.958 3.546 12.238 1.00 92.62 93 GLU A C 1
ATOM 765 O O . GLU A 1 93 ? 0.246 3.505 11.979 1.00 92.62 93 GLU A O 1
ATOM 770 N N . CYS A 1 94 ? -1.876 3.730 11.286 1.00 92.25 94 CYS A N 1
ATOM 771 C CA . CYS A 1 94 ? -1.531 3.971 9.888 1.00 92.25 94 CYS A CA 1
ATOM 772 C C . CYS A 1 94 ? -0.955 5.371 9.673 1.00 92.25 94 CYS A C 1
ATOM 774 O O . CYS A 1 94 ? -0.038 5.514 8.868 1.00 92.25 94 CYS A O 1
ATOM 776 N N . GLU A 1 95 ? -1.465 6.371 10.391 1.00 94.31 95 GLU A N 1
ATOM 777 C CA . GLU A 1 95 ? -0.919 7.730 10.397 1.00 94.31 95 GLU A CA 1
ATOM 778 C C . GLU A 1 95 ? 0.488 7.768 11.007 1.00 94.31 95 GLU A C 1
ATOM 780 O O . GLU A 1 95 ? 1.404 8.268 10.369 1.00 94.31 95 GLU A O 1
ATOM 785 N N . ASP A 1 96 ? 0.688 7.152 12.176 1.00 93.69 96 ASP A N 1
ATOM 786 C CA . ASP A 1 96 ? 1.985 7.094 12.865 1.00 93.69 96 ASP A CA 1
ATOM 787 C C . ASP A 1 96 ? 3.052 6.340 12.042 1.00 93.69 96 ASP A C 1
ATOM 789 O O . ASP A 1 96 ? 4.251 6.595 12.171 1.00 93.69 96 ASP A O 1
ATOM 793 N N . THR A 1 97 ? 2.631 5.384 11.205 1.00 92.19 97 THR A N 1
ATOM 794 C CA . THR A 1 97 ? 3.537 4.616 10.336 1.00 92.19 97 THR A CA 1
ATOM 795 C C . THR A 1 97 ? 3.903 5.349 9.038 1.00 92.19 97 THR A C 1
ATOM 797 O O . THR A 1 97 ? 4.934 5.030 8.434 1.00 92.19 97 THR A O 1
ATOM 800 N N . TYR A 1 98 ? 3.046 6.255 8.564 1.00 90.06 98 TYR A N 1
ATOM 801 C CA . TYR A 1 98 ? 3.206 6.967 7.293 1.00 90.06 98 TYR A CA 1
ATOM 802 C C . TYR A 1 98 ? 4.254 8.082 7.376 1.00 90.06 98 TYR A C 1
ATOM 804 O O . TYR A 1 98 ? 5.140 8.079 6.483 1.00 90.06 98 TYR A O 1
#